Protein AF-A0AAW9ED74-F1 (afdb_monomer_lite)

Secondary structure (DSSP, 8-state):
--HHHHHHHHHHHS-S------TT--BTTBSHHHHHHHT-TT-----PPP-S-HHHH------S-PPPTTSTTHHHHHHHHHHHHHHHTTS------SSHHHHHHHHHHHHHH-SS----TTSS-HHHHHHHHHHHSS--

Sequence (140 aa):
HSDADKFRELIKSHKSSWIFTSATLSVDEKMSYYTDRLGLENATTLILNSPFDYQHQTLLCVPRYLPPLNQPYTAKRLAAMLAPVILKNQGRCFFLCTSHAMMRGLAEEFKASLPLPVLMQGEMGKSQLLKKFVSSGNAL

Structure (mmCIF, N/CA/C/O backbone):
data_AF-A0AAW9ED74-F1
#
_entry.id   AF-A0AAW9ED74-F1
#
loop_
_atom_site.group_PDB
_atom_site.id
_atom_site.type_symbol
_atom_site.label_atom_id
_atom_site.label_alt_id
_atom_site.label_comp_id
_atom_site.labe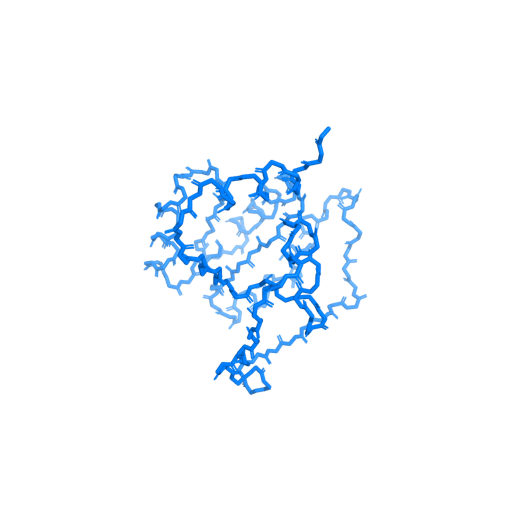l_asym_id
_atom_site.label_entity_id
_atom_site.label_seq_id
_atom_site.pdbx_PDB_ins_code
_atom_site.Cartn_x
_atom_site.Cartn_y
_atom_site.Cartn_z
_atom_site.occupancy
_atom_site.B_iso_or_equiv
_atom_site.auth_seq_id
_atom_site.auth_comp_id
_atom_site.auth_asym_id
_atom_site.auth_atom_id
_atom_site.pdbx_PDB_model_num
ATOM 1 N N . HIS A 1 1 ? -7.738 21.246 27.431 1.00 53.66 1 HIS A N 1
ATOM 2 C CA . HIS A 1 1 ? -8.938 20.447 27.117 1.00 53.66 1 HIS A CA 1
ATOM 3 C C . HIS A 1 1 ? -8.576 19.418 26.073 1.00 53.66 1 HIS A C 1
ATOM 5 O O . HIS A 1 1 ? -8.040 19.809 25.040 1.00 53.66 1 HIS A O 1
ATOM 11 N N . SER A 1 2 ? -8.764 18.137 26.387 1.00 69.50 2 SER A N 1
ATOM 12 C CA . SER A 1 2 ? -8.438 17.045 25.469 1.00 69.50 2 SER A CA 1
ATOM 13 C C . SER A 1 2 ? -9.451 16.996 24.319 1.00 69.50 2 SER A C 1
ATOM 15 O O . SER A 1 2 ? -10.567 17.506 24.447 1.00 69.50 2 SER A O 1
ATOM 17 N N . ASP A 1 3 ? -9.083 16.393 23.188 1.00 72.62 3 ASP A N 1
ATOM 18 C CA . ASP A 1 3 ? -10.015 16.192 22.068 1.00 72.62 3 ASP A CA 1
ATOM 19 C C . ASP A 1 3 ? -11.229 15.332 22.476 1.00 72.62 3 ASP A C 1
ATOM 21 O O . ASP A 1 3 ? -12.333 15.539 21.968 1.00 72.62 3 ASP A O 1
ATOM 25 N N . ALA A 1 4 ? -11.054 14.440 23.457 1.00 78.88 4 ALA A N 1
ATOM 26 C CA . ALA A 1 4 ? -12.117 13.616 24.025 1.00 78.88 4 ALA A CA 1
ATOM 27 C C . ALA A 1 4 ? -13.189 14.449 24.753 1.00 78.88 4 ALA A C 1
ATOM 29 O O . ALA A 1 4 ? -14.378 14.157 24.634 1.00 78.88 4 ALA A O 1
ATOM 30 N N . ASP A 1 5 ? -12.798 15.511 25.466 1.00 80.38 5 ASP A N 1
ATOM 31 C CA . ASP A 1 5 ? -13.740 16.358 26.214 1.00 80.38 5 ASP A CA 1
ATOM 32 C C . ASP A 1 5 ? -14.675 17.116 25.264 1.00 80.38 5 ASP A C 1
ATOM 34 O O . ASP A 1 5 ? -15.896 17.095 25.425 1.00 80.38 5 ASP A O 1
ATOM 38 N N . LYS A 1 6 ? -14.104 17.715 24.211 1.00 82.38 6 LYS A N 1
ATOM 39 C CA . LYS A 1 6 ? -14.861 18.453 23.187 1.00 82.38 6 LYS A CA 1
ATOM 40 C C . LYS A 1 6 ? -15.844 17.547 22.454 1.00 82.38 6 LYS A C 1
ATOM 42 O O . LYS A 1 6 ? -16.985 17.928 22.199 1.00 82.38 6 LYS A O 1
ATOM 47 N N . PHE A 1 7 ? -15.404 16.339 22.107 1.00 83.38 7 PHE A N 1
ATOM 48 C CA . PHE A 1 7 ? -16.248 15.387 21.396 1.00 83.38 7 PHE A CA 1
ATOM 49 C C . PHE A 1 7 ? -17.394 14.875 22.273 1.00 83.38 7 PHE A C 1
ATOM 51 O O . PHE A 1 7 ? -18.537 14.777 21.824 1.00 83.38 7 PHE A O 1
ATOM 58 N N . ARG A 1 8 ? -17.115 14.635 23.557 1.00 82.31 8 ARG A N 1
ATOM 59 C CA . ARG A 1 8 ? -18.116 14.254 24.554 1.00 82.31 8 ARG A CA 1
ATOM 60 C C . ARG A 1 8 ? -19.192 15.327 24.724 1.00 82.31 8 ARG A C 1
ATOM 62 O O . ARG A 1 8 ? -20.373 14.991 24.790 1.00 82.31 8 ARG A O 1
ATOM 69 N N . GLU A 1 9 ? -18.817 16.603 24.775 1.00 84.50 9 GLU A N 1
ATOM 70 C CA . GLU A 1 9 ? -19.770 17.723 24.818 1.00 84.50 9 GLU A CA 1
ATOM 71 C C . GLU A 1 9 ? -20.629 17.799 23.548 1.00 84.50 9 GLU A C 1
ATOM 73 O O . GLU A 1 9 ? -21.845 18.008 23.618 1.00 84.50 9 GLU A O 1
ATOM 78 N N . LEU A 1 10 ? -20.028 17.558 22.383 1.00 84.31 10 LEU A N 1
ATOM 79 C CA . LEU A 1 10 ? -20.734 17.557 21.105 1.00 84.31 10 LEU A CA 1
ATOM 80 C C . LEU A 1 10 ? -21.773 16.426 21.010 1.00 84.31 10 LEU A C 1
ATOM 82 O O . LEU A 1 10 ? -22.909 16.672 20.604 1.00 84.31 10 LEU A O 1
ATOM 86 N N . ILE A 1 11 ? -21.427 15.215 21.455 1.00 84.69 11 ILE A N 1
ATOM 87 C CA . ILE A 1 11 ? -22.381 14.099 21.541 1.00 84.69 11 ILE A CA 1
ATOM 88 C C . ILE A 1 11 ? -23.492 14.406 22.550 1.00 84.69 11 ILE A C 1
ATOM 90 O O . ILE A 1 11 ? -24.658 14.160 22.259 1.00 84.69 11 ILE A O 1
ATOM 94 N N . LYS A 1 12 ? -23.160 14.969 23.721 1.00 82.06 12 LYS A N 1
ATOM 95 C CA . LYS A 1 12 ? -24.150 15.297 24.764 1.00 82.06 12 LYS A CA 1
ATOM 96 C C . LYS A 1 12 ? -25.132 16.393 24.343 1.00 82.06 12 LYS A C 1
ATOM 98 O O . LYS A 1 12 ? -26.291 16.354 24.746 1.00 82.06 12 LYS A O 1
ATOM 103 N N . SER A 1 13 ? -24.675 17.371 23.563 1.00 86.75 13 SER A N 1
ATOM 104 C CA . SER A 1 13 ? -25.493 18.507 23.108 1.00 86.75 13 SER A CA 1
ATOM 105 C C . SER A 1 13 ? -26.506 18.142 22.018 1.00 86.75 13 SER A C 1
ATOM 107 O O . SER A 1 13 ? -27.472 18.877 21.825 1.00 86.75 13 SER A O 1
ATOM 109 N N . HIS A 1 14 ? -26.342 16.998 21.347 1.00 83.38 14 HIS A N 1
ATOM 110 C CA . HIS A 1 14 ? -27.245 16.538 20.294 1.00 83.38 14 HIS A CA 1
ATOM 111 C C . HIS A 1 14 ? -27.954 15.251 20.718 1.00 83.38 14 HIS A C 1
ATOM 113 O O . HIS A 1 14 ? -27.330 14.204 20.877 1.00 83.38 14 HIS A O 1
ATOM 119 N N . LYS A 1 15 ? -29.287 15.296 20.844 1.00 79.88 15 LYS A N 1
ATOM 120 C CA . LYS A 1 15 ? -30.113 14.101 21.085 1.00 79.88 15 LYS A CA 1
ATOM 121 C C . LYS A 1 15 ? -30.247 13.255 19.811 1.00 79.88 15 LYS A C 1
ATOM 123 O O . LYS A 1 15 ? -31.316 13.197 19.210 1.00 79.88 15 LYS A O 1
ATOM 128 N N . SER A 1 16 ? -29.161 12.597 19.426 1.00 86.69 16 SER A N 1
ATOM 129 C CA . SER A 1 16 ? -29.077 11.734 18.247 1.00 86.69 16 SER A CA 1
ATOM 130 C C . SER A 1 16 ? -28.373 10.421 18.577 1.00 86.69 16 SER A C 1
ATOM 132 O O . SER A 1 16 ? -27.592 10.336 19.523 1.00 86.69 16 SER A O 1
ATOM 134 N N . SER A 1 17 ? -28.632 9.394 17.768 1.00 87.69 17 SER A N 1
ATOM 135 C CA . SER A 1 17 ? -27.814 8.178 17.765 1.00 87.69 17 SER A CA 1
ATOM 136 C C . SER A 1 17 ? -26.573 8.393 16.901 1.00 87.69 17 SER A C 1
ATOM 138 O O . SER A 1 17 ? -26.675 8.950 15.809 1.00 87.69 17 SER A O 1
ATOM 140 N N . TRP A 1 18 ? -25.416 7.935 17.375 1.00 87.75 18 TRP A N 1
ATOM 141 C CA . TRP A 1 18 ? -24.136 8.063 16.679 1.00 87.75 18 TRP A CA 1
ATOM 142 C C . TRP A 1 18 ? -23.625 6.674 16.304 1.00 87.75 18 TRP A C 1
ATOM 144 O O . TRP A 1 18 ? -23.413 5.838 17.180 1.00 87.75 18 TRP A O 1
ATOM 154 N N . ILE A 1 19 ? -23.439 6.427 15.007 1.00 89.56 19 ILE A N 1
ATOM 155 C CA . ILE A 1 19 ? -22.924 5.155 14.490 1.00 89.56 19 ILE A CA 1
ATOM 156 C C . ILE A 1 19 ? -21.581 5.426 13.821 1.00 89.56 19 ILE A C 1
ATOM 158 O O . ILE A 1 19 ? -21.502 6.175 12.848 1.00 89.56 19 ILE A O 1
ATOM 162 N N . PHE A 1 20 ? -20.533 4.790 14.339 1.00 87.62 20 PHE A N 1
ATOM 163 C CA . PHE A 1 20 ? -19.189 4.844 13.777 1.00 87.62 20 PHE A CA 1
ATOM 164 C C . PHE A 1 20 ? -18.891 3.514 13.099 1.00 87.62 20 PHE A C 1
ATOM 166 O O . PHE A 1 20 ? -18.986 2.458 13.719 1.00 87.62 20 PHE A O 1
ATOM 173 N N . THR A 1 21 ? -18.536 3.564 11.819 1.00 88.75 21 THR A N 1
ATOM 174 C CA . THR A 1 21 ? -18.190 2.377 11.040 1.00 88.75 21 THR A CA 1
ATOM 175 C C . THR A 1 21 ? -16.946 2.650 10.213 1.00 88.75 21 THR A C 1
ATOM 177 O O . THR A 1 21 ? -16.815 3.698 9.580 1.00 88.75 21 THR A O 1
ATOM 180 N N . SER A 1 22 ? -15.990 1.730 10.267 1.00 86.38 22 SER A N 1
ATOM 181 C CA . SER A 1 22 ? -14.812 1.711 9.407 1.00 86.38 22 SER A CA 1
ATOM 182 C C . SER A 1 22 ? -14.149 0.337 9.501 1.00 86.38 22 SER A C 1
ATOM 184 O O . SER A 1 22 ? -14.257 -0.351 10.516 1.00 86.38 22 SER A O 1
ATOM 186 N N . ALA A 1 23 ? -13.451 -0.052 8.435 1.00 80.94 23 ALA A N 1
ATOM 187 C CA . ALA A 1 23 ? -12.747 -1.327 8.340 1.00 80.94 23 ALA A CA 1
ATOM 188 C C . ALA A 1 23 ? -11.507 -1.423 9.252 1.00 80.94 23 ALA A C 1
ATOM 190 O O . ALA A 1 23 ? -10.946 -2.502 9.397 1.00 80.94 23 ALA A O 1
ATOM 191 N N . THR A 1 24 ? -11.056 -0.311 9.847 1.00 80.12 24 THR A N 1
ATOM 192 C CA . THR A 1 24 ? -9.799 -0.246 10.617 1.00 80.12 24 THR A CA 1
ATOM 193 C C . THR A 1 24 ? -9.967 0.411 11.990 1.00 80.12 24 THR A C 1
ATOM 195 O O . THR A 1 24 ? -9.025 1.020 12.494 1.00 80.12 24 THR A O 1
ATOM 198 N N . LEU A 1 25 ? -11.170 0.371 12.578 1.00 79.62 25 LEU A N 1
ATOM 199 C CA . LEU A 1 25 ? -11.398 0.926 13.923 1.00 79.62 25 LEU A CA 1
ATOM 200 C C . LEU A 1 25 ? -10.770 0.065 15.022 1.00 79.62 25 LEU A C 1
ATOM 202 O O . LEU A 1 25 ? -10.287 0.602 16.016 1.00 79.62 25 LEU A O 1
ATOM 206 N N . SER A 1 26 ? -10.773 -1.256 14.840 1.00 81.06 26 SER A N 1
ATOM 207 C CA . SER A 1 26 ? -10.205 -2.192 15.804 1.00 81.06 26 SER A CA 1
ATOM 208 C C . SER A 1 26 ? -8.694 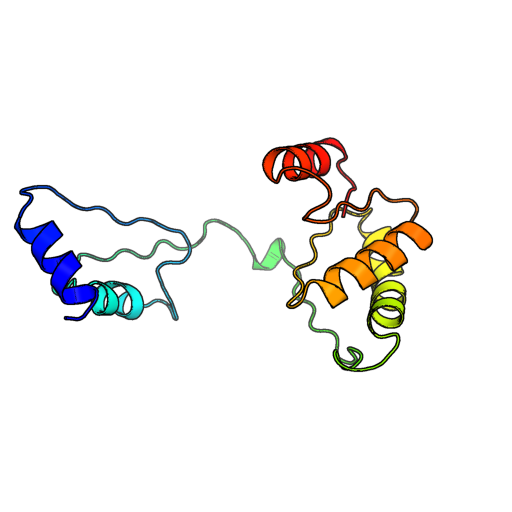-2.306 15.639 1.00 81.06 26 SER A C 1
ATOM 210 O O . SER A 1 26 ? -8.194 -2.473 14.525 1.00 81.06 26 SER A O 1
ATOM 212 N N . VAL A 1 27 ? -7.982 -2.316 16.761 1.00 77.56 27 VAL A N 1
ATOM 213 C CA . VAL A 1 27 ? -6.560 -2.668 16.850 1.00 77.56 27 VAL A CA 1
ATOM 214 C C . VAL A 1 27 ? -6.461 -3.864 17.784 1.00 77.56 27 VAL A C 1
ATOM 216 O O . VAL A 1 27 ? -7.034 -3.809 18.867 1.00 77.56 27 VAL A O 1
ATOM 219 N N . ASP A 1 28 ? -5.760 -4.929 17.385 1.00 78.19 28 ASP A N 1
ATOM 220 C CA . ASP A 1 28 ? -5.625 -6.144 18.214 1.00 78.19 28 ASP A CA 1
ATOM 221 C C . ASP A 1 28 ? -6.993 -6.686 18.684 1.00 78.19 28 ASP A C 1
ATOM 223 O O . ASP A 1 28 ? -7.203 -6.958 19.863 1.00 78.19 28 ASP A O 1
ATOM 227 N N . GLU A 1 29 ? -7.971 -6.716 17.765 1.00 77.31 29 GLU A N 1
ATOM 228 C CA . GLU A 1 29 ? -9.361 -7.135 18.031 1.00 77.31 29 GLU A CA 1
ATOM 229 C C . GLU A 1 29 ? -10.066 -6.337 19.147 1.00 77.31 29 GLU A C 1
ATOM 231 O O . GLU A 1 29 ? -11.076 -6.762 19.705 1.00 77.31 29 GLU A O 1
ATOM 236 N N . LYS A 1 30 ? -9.567 -5.136 19.461 1.00 83.62 30 LYS A N 1
ATOM 237 C CA . LYS A 1 30 ? -10.115 -4.254 20.495 1.00 83.62 30 LYS A CA 1
ATOM 238 C C . LYS A 1 30 ? -10.501 -2.908 19.904 1.00 83.62 30 LYS A C 1
ATOM 240 O O . LYS A 1 30 ? -9.766 -2.305 19.124 1.00 83.62 30 LYS A O 1
ATOM 245 N N . MET A 1 31 ? -11.655 -2.405 20.333 1.00 86.88 31 MET A N 1
ATOM 246 C CA . MET A 1 31 ? -12.143 -1.061 19.995 1.00 86.88 31 MET A CA 1
ATOM 247 C C . MET A 1 31 ? -11.749 -0.001 21.036 1.00 86.88 31 MET A C 1
ATOM 249 O O . MET A 1 31 ? -11.998 1.182 20.808 1.00 86.88 31 MET A O 1
ATOM 253 N N . SER A 1 32 ? -11.108 -0.401 22.145 1.00 84.12 32 SER A N 1
ATOM 254 C CA . SER A 1 32 ? -10.758 0.493 23.261 1.00 84.12 32 SER A CA 1
ATOM 255 C C . SER A 1 32 ? -9.901 1.677 22.819 1.00 84.12 32 SER A C 1
ATOM 257 O O . SER A 1 32 ? -10.185 2.814 23.173 1.00 84.12 32 SER A O 1
ATOM 2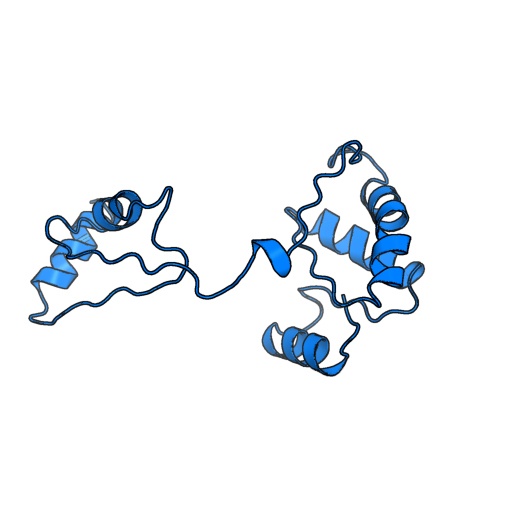59 N N . TYR A 1 33 ? -8.922 1.446 21.938 1.00 84.06 33 TYR A N 1
ATOM 260 C CA . TYR A 1 33 ? -8.077 2.520 21.407 1.00 84.06 33 TYR A CA 1
ATOM 261 C C . TYR A 1 33 ? -8.892 3.651 20.753 1.00 84.06 33 TYR A C 1
ATOM 263 O O . TYR A 1 33 ? -8.555 4.828 20.884 1.00 84.06 33 TYR A O 1
ATOM 271 N N . TYR A 1 34 ? -9.974 3.301 20.054 1.00 85.19 34 TYR A N 1
ATOM 272 C CA . TYR A 1 34 ? -10.855 4.269 19.412 1.00 85.19 34 TYR A CA 1
ATOM 273 C C . TYR A 1 34 ? -11.820 4.920 20.411 1.00 85.19 34 TYR A C 1
ATOM 275 O O . TYR A 1 34 ? -11.953 6.145 20.423 1.00 85.19 34 TYR A O 1
ATOM 283 N N . THR A 1 35 ? -12.472 4.122 21.263 1.00 87.62 35 THR A N 1
ATOM 284 C CA . THR A 1 35 ? -13.462 4.624 22.227 1.00 87.62 35 THR A CA 1
ATOM 285 C C . THR A 1 35 ? -12.832 5.534 23.271 1.00 87.62 35 THR A C 1
ATOM 287 O O . THR A 1 35 ? -13.378 6.600 23.543 1.00 87.62 35 THR A O 1
ATOM 290 N N . ASP A 1 36 ? -11.655 5.184 23.788 1.00 86.44 36 ASP A N 1
ATOM 291 C CA . ASP A 1 36 ? -10.970 5.945 24.837 1.00 86.44 36 ASP A CA 1
ATOM 292 C C . ASP A 1 36 ? -10.521 7.308 24.307 1.00 86.44 36 ASP A C 1
ATOM 294 O O . ASP A 1 36 ? -10.717 8.342 24.946 1.00 86.44 36 ASP A O 1
ATOM 298 N N . ARG A 1 37 ? -9.997 7.332 23.076 1.00 84.62 37 ARG A N 1
ATOM 299 C CA . ARG A 1 37 ? -9.546 8.561 22.415 1.00 84.62 37 ARG A CA 1
ATOM 300 C C . ARG A 1 37 ? -10.691 9.535 22.124 1.00 84.62 37 ARG A C 1
ATOM 302 O O . ARG A 1 37 ? -10.462 10.741 22.091 1.00 84.62 37 ARG A O 1
ATOM 309 N N . LEU A 1 38 ? -11.904 9.023 21.924 1.00 84.69 38 LEU A N 1
ATOM 310 C CA . LEU A 1 38 ? -13.115 9.826 21.740 1.00 84.69 38 LEU A CA 1
ATOM 311 C C . LEU A 1 38 ? -13.902 10.055 23.041 1.00 84.69 38 LEU A C 1
ATOM 313 O O . LEU A 1 38 ? -14.903 10.768 23.023 1.00 84.69 38 LEU A O 1
ATOM 317 N N . GLY A 1 39 ? -13.475 9.475 24.167 1.00 84.25 39 GLY A N 1
ATOM 318 C CA . GLY A 1 39 ? -14.189 9.568 25.442 1.00 84.25 39 GLY A CA 1
ATOM 319 C C . GLY A 1 39 ? -15.550 8.859 25.447 1.00 84.25 39 GLY A C 1
ATOM 320 O O . GLY A 1 39 ? -16.467 9.300 26.141 1.00 84.25 39 GLY A O 1
ATOM 321 N N . LEU A 1 40 ? -15.700 7.794 24.655 1.00 85.88 40 LEU A N 1
ATOM 322 C CA . LEU A 1 40 ? -16.927 7.012 24.505 1.00 85.88 40 LEU A CA 1
ATOM 323 C C . LEU A 1 40 ? -16.992 5.881 25.542 1.00 85.88 40 LEU A C 1
ATOM 325 O O . LEU A 1 40 ? -16.701 4.729 25.243 1.00 85.88 40 LEU A O 1
ATOM 329 N N . GLU A 1 41 ? -17.404 6.207 26.763 1.00 80.31 41 GLU A N 1
ATOM 330 C CA . GLU A 1 41 ? -17.378 5.265 27.898 1.00 80.31 41 GLU A CA 1
ATOM 331 C C . GLU A 1 41 ? -18.425 4.137 27.811 1.00 80.31 41 GLU A C 1
ATOM 333 O O . GLU A 1 41 ? -18.204 3.059 28.347 1.00 80.31 41 GLU A O 1
ATOM 338 N N . ASN A 1 42 ? -19.548 4.355 27.115 1.00 80.75 42 ASN A N 1
ATOM 339 C CA . ASN A 1 42 ? -20.669 3.402 27.026 1.00 80.75 42 ASN A CA 1
ATOM 340 C C . ASN A 1 42 ? -21.003 3.002 25.577 1.00 80.75 42 ASN A C 1
ATOM 342 O O . ASN A 1 42 ? -22.160 2.735 25.247 1.00 80.75 42 ASN A O 1
ATOM 346 N N . ALA A 1 43 ? -20.019 3.022 24.675 1.00 86.25 43 ALA A N 1
ATOM 347 C CA . ALA A 1 43 ? -20.253 2.624 23.291 1.00 86.25 43 ALA A CA 1
ATOM 348 C C . ALA A 1 43 ? -20.511 1.114 23.185 1.00 86.25 43 ALA A C 1
ATOM 350 O O . ALA A 1 43 ? -19.722 0.299 23.657 1.00 86.25 43 ALA A O 1
ATOM 351 N N . THR A 1 44 ? -21.589 0.734 22.498 1.00 89.00 44 THR A N 1
ATOM 352 C CA . THR A 1 44 ? -21.743 -0.642 22.013 1.00 89.00 44 THR A CA 1
ATOM 353 C C . THR A 1 44 ? -20.772 -0.855 20.857 1.00 89.00 44 THR A C 1
ATOM 355 O O . THR A 1 44 ? -20.748 -0.061 19.915 1.00 89.00 44 THR A O 1
ATOM 358 N N . THR A 1 45 ? -19.960 -1.906 20.927 1.00 90.31 45 THR A N 1
ATOM 359 C CA . THR A 1 45 ? -18.943 -2.211 19.917 1.00 90.31 45 THR A CA 1
ATOM 360 C C . THR A 1 45 ? -19.274 -3.517 19.205 1.00 90.31 45 THR A C 1
ATOM 362 O O . THR A 1 45 ? -19.831 -4.442 19.792 1.00 90.31 45 THR A O 1
ATOM 365 N N . LEU A 1 46 ? -18.954 -3.578 17.914 1.00 89.81 46 LEU A N 1
ATOM 366 C CA . LEU A 1 46 ? -19.112 -4.771 17.090 1.00 89.81 46 LEU A CA 1
ATOM 367 C C . LEU A 1 46 ? -17.917 -4.863 16.145 1.00 89.81 46 LEU A C 1
ATOM 369 O O . LEU A 1 46 ? -17.635 -3.919 15.407 1.00 89.81 46 LEU A O 1
ATOM 373 N N . ILE A 1 47 ? -17.225 -5.999 16.173 1.00 87.50 47 ILE A N 1
ATOM 374 C CA . ILE A 1 47 ? -16.165 -6.333 15.223 1.00 87.50 47 ILE A CA 1
ATOM 375 C C . ILE A 1 47 ? -16.725 -7.402 14.297 1.00 87.50 47 ILE A C 1
ATOM 377 O O . ILE A 1 47 ? -17.159 -8.461 14.744 1.00 87.50 47 ILE A O 1
ATOM 381 N N . LEU A 1 48 ? -16.746 -7.094 13.006 1.00 85.12 48 LEU A N 1
ATOM 382 C CA . LEU A 1 48 ? -17.135 -8.036 11.968 1.00 85.12 48 LEU A CA 1
ATOM 383 C C . LEU A 1 48 ? -15.869 -8.580 11.319 1.00 85.12 48 LEU A C 1
ATOM 385 O O . LEU A 1 48 ? -15.006 -7.810 10.895 1.00 85.12 48 LEU A O 1
ATOM 389 N N . ASN A 1 49 ? -15.773 -9.904 11.231 1.00 81.31 49 ASN A N 1
ATOM 390 C CA . ASN A 1 49 ? -14.667 -10.550 10.538 1.00 81.31 49 ASN A CA 1
ATOM 391 C C . ASN A 1 49 ? -14.713 -10.234 9.041 1.00 81.31 49 ASN A C 1
ATOM 393 O O . ASN A 1 49 ? -15.784 -10.067 8.451 1.00 81.31 49 ASN A O 1
ATOM 397 N N . SER A 1 50 ? -13.533 -10.171 8.426 1.00 80.88 50 SER A N 1
ATOM 398 C CA . SER A 1 50 ? -13.420 -9.979 6.985 1.00 80.88 50 SER A CA 1
ATOM 399 C C . SER A 1 50 ? -14.065 -11.154 6.237 1.00 80.88 50 SER A C 1
ATOM 401 O O . SER A 1 50 ? -13.787 -12.304 6.579 1.00 80.88 50 SER A O 1
ATOM 403 N N . PRO A 1 51 ? -14.883 -10.904 5.199 1.00 84.38 51 PRO A N 1
ATOM 404 C CA . PRO A 1 51 ? -15.447 -11.967 4.368 1.00 84.38 51 PRO A CA 1
ATOM 405 C C . PRO A 1 51 ? -14.425 -12.555 3.376 1.00 84.38 51 PRO A C 1
ATOM 407 O O . PRO A 1 51 ? -14.771 -13.452 2.611 1.00 84.38 51 PRO A O 1
ATOM 410 N N . PHE A 1 52 ? -13.195 -12.027 3.328 1.00 83.94 52 PHE A N 1
ATOM 411 C CA . PHE A 1 52 ? -12.177 -12.424 2.357 1.00 83.94 52 PHE A CA 1
ATOM 412 C C . PHE A 1 52 ? -11.342 -13.616 2.838 1.00 83.94 52 PHE A C 1
ATOM 414 O O . PHE A 1 52 ? -10.847 -13.640 3.964 1.00 83.94 52 PHE A O 1
ATOM 421 N N . ASP A 1 53 ? -11.113 -14.571 1.935 1.00 84.75 53 ASP A N 1
ATOM 422 C CA . ASP A 1 53 ? -10.244 -15.725 2.167 1.00 84.75 53 ASP A CA 1
ATOM 423 C C . ASP A 1 53 ? -8.776 -15.367 1.894 1.00 84.75 53 ASP A C 1
ATOM 425 O O . ASP A 1 53 ? -8.210 -15.672 0.843 1.00 84.75 53 ASP A O 1
ATOM 429 N N . TYR A 1 54 ? -8.146 -14.683 2.848 1.00 82.44 54 TYR A N 1
ATOM 430 C CA . TYR A 1 54 ? -6.741 -14.289 2.722 1.00 82.44 54 TYR A CA 1
ATOM 431 C C . TYR A 1 54 ? -5.782 -15.480 2.656 1.00 82.44 54 TYR A C 1
ATOM 433 O O . TYR A 1 54 ? -4.702 -15.343 2.086 1.00 82.44 54 TYR A O 1
ATOM 441 N N . GLN A 1 55 ? -6.155 -16.632 3.221 1.00 82.94 55 GLN A N 1
ATOM 442 C CA . GLN A 1 55 ? -5.294 -17.812 3.253 1.00 82.94 55 GLN A CA 1
ATOM 443 C C . GLN A 1 55 ? -5.069 -18.377 1.847 1.00 82.94 55 GLN A C 1
ATOM 445 O O . GLN A 1 55 ? -3.957 -18.801 1.535 1.00 82.94 55 GLN A O 1
ATOM 450 N N . HIS A 1 56 ? -6.096 -18.348 0.994 1.00 87.62 56 HIS A N 1
ATOM 451 C CA . HIS A 1 56 ? -5.997 -18.851 -0.378 1.00 87.62 56 HIS A CA 1
ATOM 452 C C . HIS A 1 56 ? -5.837 -17.747 -1.434 1.00 87.62 56 HIS A C 1
ATOM 454 O O . HIS A 1 56 ? -5.395 -18.039 -2.544 1.00 87.62 56 HIS A O 1
ATOM 460 N N . GLN A 1 57 ? -6.177 -16.490 -1.120 1.00 86.44 57 GLN A N 1
ATOM 461 C CA . GLN A 1 57 ? -6.172 -15.381 -2.090 1.00 86.44 57 GLN A CA 1
ATOM 462 C C . GLN A 1 57 ? -5.004 -14.396 -1.922 1.00 86.44 57 GLN A C 1
ATOM 464 O O . GLN A 1 57 ? -4.874 -13.472 -2.725 1.00 86.44 57 GLN A O 1
ATOM 469 N N . THR A 1 58 ? -4.132 -14.590 -0.926 1.00 86.44 58 THR A N 1
ATOM 470 C CA . THR A 1 58 ? -2.997 -13.694 -0.666 1.00 86.44 58 THR A CA 1
ATOM 471 C C . THR A 1 58 ? -1.709 -14.471 -0.437 1.00 86.44 58 THR A C 1
ATOM 473 O O . THR A 1 58 ? -1.690 -15.516 0.204 1.00 86.44 58 THR A O 1
ATOM 476 N N . LEU A 1 59 ? -0.594 -13.912 -0.909 1.00 85.50 59 LEU A N 1
ATOM 477 C CA . LEU A 1 59 ? 0.746 -14.387 -0.583 1.00 85.50 59 LEU A CA 1
ATOM 478 C C . LEU A 1 59 ? 1.529 -13.252 0.082 1.00 85.50 59 LEU A C 1
ATOM 480 O O . LEU A 1 59 ? 1.705 -12.185 -0.505 1.00 85.50 59 LEU A O 1
ATOM 484 N N . LEU A 1 60 ? 1.997 -13.479 1.312 1.00 87.19 60 LEU A N 1
ATOM 485 C CA . LEU A 1 60 ? 2.845 -12.535 2.038 1.00 87.19 60 LEU A CA 1
ATOM 486 C C . LEU A 1 60 ? 4.314 -12.901 1.826 1.00 87.19 60 LEU A C 1
ATOM 488 O O . LEU A 1 60 ? 4.754 -13.987 2.196 1.00 87.19 60 LEU A O 1
ATOM 492 N N . CYS A 1 61 ? 5.085 -11.975 1.261 1.00 82.00 61 CYS A N 1
ATOM 493 C CA . CYS A 1 61 ? 6.519 -12.144 1.071 1.00 82.00 61 CYS A CA 1
ATOM 494 C C . CYS A 1 61 ? 7.282 -11.073 1.853 1.00 82.00 61 CYS A C 1
ATOM 496 O O . CYS A 1 61 ? 7.091 -9.879 1.625 1.00 82.00 61 CYS A O 1
ATOM 498 N N . VAL A 1 62 ? 8.170 -11.510 2.749 1.00 84.50 62 VAL A N 1
ATOM 499 C CA . VAL A 1 62 ? 9.112 -10.638 3.459 1.00 84.50 62 VAL A CA 1
ATOM 500 C C . VAL A 1 62 ? 10.516 -10.922 2.918 1.00 84.50 62 VAL A C 1
ATOM 502 O O . VAL A 1 62 ? 11.124 -11.933 3.284 1.00 84.50 62 VAL A O 1
ATOM 505 N N . PRO A 1 63 ? 11.039 -10.088 2.002 1.00 78.81 63 PRO A N 1
ATOM 506 C CA . PRO A 1 63 ? 12.353 -10.312 1.412 1.00 78.81 63 PRO A CA 1
ATOM 507 C C . PRO A 1 63 ? 13.454 -10.233 2.478 1.00 78.81 63 PRO A C 1
ATOM 509 O O . PRO A 1 63 ? 13.547 -9.261 3.224 1.00 78.81 63 PRO A O 1
ATOM 512 N N . ARG A 1 64 ? 14.325 -11.251 2.525 1.00 76.38 64 ARG A N 1
ATOM 513 C CA . ARG A 1 64 ? 15.415 -11.351 3.519 1.00 76.38 64 ARG A CA 1
ATOM 514 C C . ARG A 1 64 ? 16.540 -10.333 3.314 1.00 76.38 64 ARG A C 1
ATOM 516 O O . ARG A 1 64 ? 17.267 -10.041 4.255 1.00 76.38 64 ARG A O 1
ATOM 523 N N . TYR A 1 65 ? 16.692 -9.810 2.099 1.00 77.50 65 TYR A N 1
ATOM 524 C CA . TYR A 1 65 ? 17.810 -8.947 1.717 1.00 77.50 65 TYR A CA 1
ATOM 525 C C . TYR A 1 65 ? 17.305 -7.690 1.012 1.00 77.50 65 TYR A C 1
ATOM 527 O O . TYR A 1 65 ? 17.488 -7.537 -0.192 1.00 77.50 65 TYR A O 1
ATOM 535 N N . LEU A 1 66 ? 16.651 -6.786 1.744 1.00 76.88 66 LEU A N 1
ATOM 536 C CA . LEU A 1 66 ? 16.382 -5.446 1.221 1.00 76.88 66 LEU A CA 1
ATOM 537 C C . LEU A 1 66 ? 17.623 -4.560 1.391 1.00 76.88 66 LEU A C 1
ATOM 539 O O . LEU A 1 66 ? 18.248 -4.587 2.454 1.00 76.88 66 LEU A O 1
ATOM 543 N N . PRO A 1 67 ? 17.997 -3.763 0.375 1.00 74.81 67 PRO A N 1
ATOM 544 C CA . PRO A 1 67 ? 19.023 -2.751 0.549 1.00 74.81 67 PRO A CA 1
ATOM 545 C C . PRO A 1 67 ? 18.583 -1.737 1.623 1.00 74.81 67 PRO A C 1
ATOM 547 O O . PRO A 1 67 ? 17.402 -1.387 1.694 1.00 74.81 67 PRO A O 1
ATOM 550 N N . PRO A 1 68 ? 19.515 -1.245 2.454 1.00 76.50 68 PRO A N 1
ATOM 551 C CA . PRO A 1 68 ? 19.214 -0.216 3.443 1.00 76.50 68 PRO A CA 1
ATOM 552 C C . PRO A 1 68 ? 18.678 1.052 2.764 1.00 76.50 68 PRO A C 1
ATOM 554 O O . PRO A 1 68 ? 19.260 1.543 1.801 1.00 76.50 68 PRO A O 1
ATOM 557 N N . LEU A 1 69 ? 17.574 1.599 3.285 1.00 72.00 69 LEU A N 1
ATOM 558 C CA . LEU A 1 69 ? 16.796 2.679 2.651 1.00 72.00 69 LEU A CA 1
ATOM 559 C C . LEU A 1 69 ? 17.503 4.047 2.591 1.00 72.00 69 LEU A C 1
ATOM 561 O O . LEU A 1 69 ? 16.990 4.971 1.963 1.00 72.00 69 LEU A O 1
ATOM 565 N N . ASN A 1 70 ? 18.665 4.186 3.229 1.00 71.19 70 ASN A N 1
ATOM 566 C CA . ASN A 1 70 ? 19.418 5.434 3.375 1.00 71.19 70 ASN A CA 1
ATOM 567 C C . ASN A 1 70 ? 20.752 5.453 2.606 1.00 71.19 70 ASN A C 1
ATOM 569 O O . ASN A 1 70 ? 21.579 6.329 2.853 1.00 71.19 70 ASN A O 1
ATOM 573 N N . GLN A 1 71 ? 20.982 4.510 1.688 1.00 78.56 71 GLN A N 1
ATOM 574 C CA . GLN A 1 71 ? 22.198 4.487 0.872 1.00 78.56 71 GLN A CA 1
ATOM 575 C C . GLN A 1 71 ? 21.987 5.093 -0.526 1.00 78.56 71 GLN A C 1
ATOM 577 O O . GLN A 1 71 ? 20.878 5.019 -1.077 1.00 78.56 71 GLN A O 1
ATOM 582 N N . PRO A 1 72 ? 23.048 5.643 -1.150 1.00 76.19 72 PRO A N 1
ATOM 583 C CA . PRO A 1 72 ? 23.027 5.986 -2.567 1.00 76.19 72 PRO A CA 1
ATOM 584 C C . PRO A 1 72 ? 22.566 4.796 -3.420 1.00 76.19 72 PRO A C 1
ATOM 586 O O . PRO A 1 72 ? 22.869 3.643 -3.116 1.00 76.19 72 PRO A O 1
ATOM 589 N N . TYR A 1 73 ? 21.833 5.074 -4.500 1.00 84.94 73 TYR A N 1
ATOM 590 C CA . TYR A 1 73 ? 21.356 4.069 -5.466 1.00 84.94 73 TYR A CA 1
ATOM 591 C C . TYR A 1 73 ? 20.376 3.017 -4.922 1.00 84.94 73 TYR A C 1
ATOM 593 O O . TYR A 1 73 ? 20.108 2.021 -5.598 1.00 84.94 73 TYR A O 1
ATOM 601 N N . THR A 1 74 ? 19.794 3.222 -3.738 1.00 89.31 74 THR A N 1
ATOM 602 C CA . THR A 1 74 ? 18.834 2.262 -3.170 1.00 89.31 74 THR A CA 1
ATOM 603 C C . THR A 1 74 ? 17.628 2.029 -4.081 1.00 89.31 74 THR A C 1
ATOM 605 O O . THR A 1 74 ? 17.262 0.879 -4.313 1.00 89.31 74 THR A O 1
ATOM 608 N N . ALA A 1 75 ? 17.064 3.095 -4.661 1.00 91.50 75 ALA A N 1
ATOM 609 C CA . ALA A 1 75 ? 15.947 2.989 -5.599 1.00 91.50 75 ALA A CA 1
ATOM 610 C C . ALA A 1 75 ? 16.295 2.105 -6.807 1.00 91.50 75 ALA A C 1
ATOM 612 O O . ALA A 1 75 ? 15.553 1.181 -7.115 1.00 91.50 75 ALA A O 1
ATOM 613 N N . LYS A 1 76 ? 17.472 2.303 -7.411 1.00 92.81 76 LYS A N 1
ATOM 614 C CA . LYS A 1 76 ? 17.965 1.487 -8.529 1.00 92.81 76 LYS A CA 1
ATOM 615 C C . LYS A 1 76 ? 18.080 0.006 -8.171 1.00 92.81 76 LYS A C 1
ATOM 617 O O . LYS A 1 76 ? 17.637 -0.857 -8.923 1.00 92.81 76 LYS A O 1
ATOM 622 N N . ARG A 1 77 ? 18.657 -0.304 -7.004 1.00 91.81 77 ARG A N 1
ATOM 623 C CA . ARG A 1 77 ? 18.816 -1.692 -6.531 1.00 91.81 77 ARG A CA 1
ATOM 624 C C . ARG A 1 77 ? 17.465 -2.356 -6.257 1.00 91.81 77 ARG A C 1
ATOM 626 O O . ARG A 1 77 ? 17.277 -3.511 -6.629 1.00 91.81 77 ARG A O 1
ATOM 633 N N . LEU A 1 78 ? 16.536 -1.631 -5.632 1.00 91.50 78 LEU A N 1
ATOM 634 C CA . LEU A 1 78 ? 15.169 -2.103 -5.396 1.00 91.50 78 LEU A CA 1
ATOM 635 C C . LEU A 1 78 ? 14.417 -2.318 -6.709 1.00 91.50 78 LEU A C 1
ATOM 637 O O . LEU A 1 78 ? 13.814 -3.370 -6.891 1.00 91.50 78 LEU A O 1
ATOM 641 N N . ALA A 1 79 ? 14.490 -1.363 -7.636 1.00 93.69 79 ALA A N 1
ATOM 642 C CA . ALA A 1 79 ? 13.822 -1.461 -8.924 1.00 93.69 79 ALA A CA 1
ATOM 643 C C . ALA A 1 79 ? 14.312 -2.679 -9.719 1.00 93.69 79 ALA A C 1
ATOM 645 O O . ALA A 1 79 ? 13.497 -3.469 -10.185 1.00 93.69 79 ALA A O 1
ATOM 646 N N . ALA A 1 80 ? 15.630 -2.901 -9.773 1.00 93.44 80 ALA A N 1
ATOM 647 C CA . ALA A 1 80 ? 16.217 -4.075 -10.419 1.00 93.44 80 ALA A CA 1
ATOM 648 C C . ALA A 1 80 ? 15.771 -5.399 -9.771 1.00 93.44 80 ALA A C 1
ATOM 650 O O . ALA A 1 80 ? 15.505 -6.372 -10.473 1.00 93.44 80 ALA A O 1
ATOM 651 N N . MET A 1 81 ? 15.660 -5.440 -8.440 1.00 91.75 81 MET A N 1
ATOM 652 C CA . MET A 1 81 ? 15.183 -6.619 -7.709 1.00 91.75 81 MET A CA 1
ATOM 653 C C . MET A 1 81 ? 13.696 -6.903 -7.961 1.00 91.75 81 MET A C 1
ATOM 655 O O . MET A 1 81 ? 13.296 -8.062 -8.053 1.00 91.75 81 MET A O 1
ATOM 659 N N . LEU A 1 82 ? 12.875 -5.857 -8.052 1.00 92.56 82 LEU A N 1
ATOM 660 C CA . LEU A 1 82 ? 11.423 -5.972 -8.187 1.00 92.56 82 LEU A CA 1
ATOM 661 C C . LEU A 1 82 ? 10.978 -6.166 -9.640 1.00 92.56 82 LEU A C 1
ATOM 663 O O . LEU A 1 82 ? 9.946 -6.793 -9.868 1.00 92.56 82 LEU A O 1
ATOM 667 N N . ALA A 1 83 ? 11.751 -5.688 -10.619 1.00 95.06 83 ALA A N 1
ATOM 668 C CA . ALA A 1 83 ? 11.408 -5.748 -12.038 1.00 95.06 83 ALA A CA 1
ATOM 669 C C . ALA A 1 83 ? 10.976 -7.151 -12.520 1.00 95.06 83 ALA A C 1
ATOM 671 O O . ALA A 1 83 ? 9.909 -7.247 -13.129 1.00 95.06 83 ALA A O 1
ATOM 672 N N . PRO A 1 84 ? 11.685 -8.258 -12.205 1.00 94.31 84 PRO A N 1
ATOM 673 C CA . PRO A 1 84 ? 11.254 -9.595 -12.619 1.00 94.31 84 PRO A CA 1
ATOM 674 C C . PRO A 1 84 ? 9.890 -9.996 -12.043 1.00 94.31 84 PRO A C 1
ATOM 676 O O . PRO A 1 84 ? 9.096 -10.648 -12.721 1.00 94.31 84 PRO A O 1
ATOM 679 N N . VAL A 1 85 ? 9.603 -9.596 -10.800 1.00 92.94 85 VAL A N 1
ATOM 680 C CA . VAL A 1 85 ? 8.332 -9.893 -10.125 1.00 92.94 85 VAL A CA 1
ATOM 681 C C . VAL A 1 85 ? 7.202 -9.084 -10.754 1.00 92.94 85 VAL A C 1
ATOM 683 O O . VAL A 1 85 ? 6.160 -9.649 -11.077 1.00 92.94 85 VAL A O 1
ATOM 686 N N . ILE A 1 86 ? 7.429 -7.790 -10.995 1.00 95.81 86 ILE A N 1
ATOM 687 C CA . ILE A 1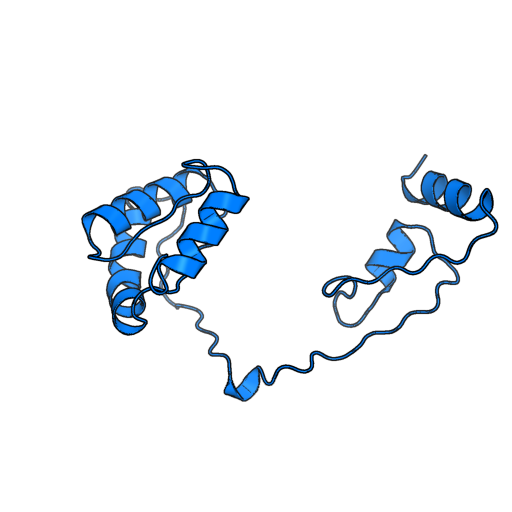 86 ? 6.459 -6.894 -11.637 1.00 95.81 86 ILE A CA 1
ATOM 688 C C . ILE A 1 86 ? 6.118 -7.400 -13.043 1.00 95.81 86 ILE A C 1
ATOM 690 O O . ILE A 1 86 ? 4.945 -7.486 -13.401 1.00 95.81 86 ILE A O 1
ATOM 694 N N . LEU A 1 87 ? 7.126 -7.787 -13.831 1.00 96.25 87 LEU A N 1
ATOM 695 C CA . LEU A 1 87 ? 6.927 -8.322 -15.180 1.00 96.25 87 LEU A CA 1
ATOM 696 C C . LEU A 1 87 ? 6.150 -9.640 -15.162 1.00 96.25 87 LEU A C 1
ATOM 698 O O . LEU A 1 87 ? 5.209 -9.804 -15.936 1.00 96.25 87 LEU A O 1
ATOM 702 N N . LYS A 1 88 ? 6.490 -10.558 -14.249 1.00 94.88 88 LYS A N 1
ATOM 703 C CA . LYS A 1 88 ? 5.768 -11.828 -14.091 1.00 94.88 88 LYS A CA 1
ATOM 704 C C . LYS A 1 88 ? 4.318 -11.617 -13.641 1.00 94.88 88 LYS A C 1
ATOM 706 O O . LYS A 1 88 ? 3.448 -12.379 -14.051 1.00 94.88 88 LYS A O 1
ATOM 711 N N . ASN A 1 89 ? 4.058 -10.575 -12.851 1.00 94.00 89 ASN A N 1
ATOM 712 C CA . ASN A 1 89 ? 2.715 -10.160 -12.440 1.00 94.00 89 ASN A CA 1
ATOM 713 C C . ASN A 1 89 ? 1.979 -9.313 -13.497 1.00 94.00 89 ASN A C 1
ATOM 715 O O . ASN A 1 89 ? 0.828 -8.939 -13.288 1.00 94.00 89 ASN A O 1
ATOM 719 N N . GLN A 1 90 ? 2.627 -9.010 -14.630 1.00 96.00 90 GLN A N 1
ATOM 720 C CA . GLN A 1 90 ? 2.095 -8.149 -15.690 1.00 96.00 90 GLN A CA 1
ATOM 721 C C . GLN A 1 90 ? 1.702 -6.750 -15.178 1.00 96.00 90 GLN A C 1
ATOM 723 O O . GLN A 1 90 ? 0.653 -6.212 -15.534 1.00 96.00 90 GLN A O 1
ATOM 728 N N . GLY A 1 91 ? 2.543 -6.164 -14.322 1.00 95.31 91 GLY A N 1
ATOM 729 C CA . GLY A 1 91 ? 2.248 -4.904 -13.644 1.00 95.31 91 GLY A CA 1
ATOM 730 C C . GLY A 1 91 ? 1.261 -5.109 -12.503 1.00 95.31 91 GLY A C 1
ATOM 731 O O . GLY A 1 91 ? 1.447 -6.020 -11.699 1.00 95.31 91 GLY A O 1
ATOM 732 N N . ARG A 1 92 ? 0.222 -4.267 -12.410 1.00 95.06 92 ARG A N 1
ATOM 733 C CA . ARG A 1 92 ? -0.821 -4.336 -11.358 1.00 95.06 92 ARG A CA 1
ATOM 734 C C . ARG A 1 92 ? -0.233 -4.272 -9.952 1.00 95.06 92 ARG A C 1
ATOM 736 O O . ARG A 1 92 ? -0.682 -4.956 -9.034 1.00 95.06 92 ARG A O 1
ATOM 743 N N . CYS A 1 93 ? 0.814 -3.474 -9.807 1.00 94.31 93 CYS A N 1
ATOM 744 C CA . CYS A 1 93 ? 1.502 -3.289 -8.543 1.00 94.31 93 CYS A CA 1
ATOM 745 C C . CYS A 1 93 ? 1.104 -1.947 -7.939 1.00 94.31 93 CYS A C 1
ATOM 747 O O . CYS A 1 93 ? 0.727 -1.022 -8.645 1.00 94.31 93 CYS A O 1
ATOM 749 N N . PHE A 1 94 ? 1.192 -1.848 -6.619 1.00 93.81 94 PHE A N 1
ATOM 750 C CA . PHE A 1 94 ? 0.980 -0.600 -5.905 1.00 93.81 94 PHE A CA 1
ATOM 751 C C . PHE A 1 94 ? 2.085 -0.445 -4.864 1.00 93.81 94 PHE A C 1
ATOM 753 O O . PHE A 1 94 ? 2.268 -1.318 -4.014 1.00 93.81 94 PHE A O 1
ATOM 760 N N . PHE A 1 95 ? 2.843 0.647 -4.952 1.00 93.69 95 PHE A N 1
ATOM 761 C CA . PHE A 1 95 ? 4.032 0.870 -4.130 1.00 93.69 95 PHE A CA 1
ATOM 762 C C . PHE A 1 95 ? 3.788 1.956 -3.082 1.00 93.69 95 PHE A C 1
ATOM 764 O O . PHE A 1 95 ? 3.619 3.131 -3.406 1.00 93.69 95 PHE A O 1
ATOM 771 N N . LEU A 1 96 ? 3.836 1.573 -1.806 1.00 93.19 96 LEU A N 1
ATOM 772 C CA . LEU A 1 96 ? 3.775 2.500 -0.677 1.00 93.19 96 LEU A CA 1
ATOM 773 C C . LEU A 1 96 ? 5.189 2.868 -0.225 1.00 93.19 96 LEU A C 1
ATOM 775 O O . LEU A 1 96 ? 5.925 2.035 0.298 1.00 93.19 96 LEU A O 1
ATOM 779 N N . CYS A 1 97 ? 5.566 4.129 -0.425 1.00 90.75 97 CYS A N 1
ATOM 780 C CA . CYS A 1 97 ? 6.864 4.662 -0.017 1.00 90.75 97 CYS A CA 1
ATOM 781 C C . CYS A 1 97 ? 6.723 5.539 1.232 1.00 90.75 97 CYS A C 1
ATOM 783 O O . CYS A 1 97 ? 5.789 6.328 1.340 1.00 90.75 97 CYS A O 1
ATOM 785 N N . THR A 1 98 ? 7.700 5.476 2.138 1.00 87.38 98 THR A N 1
ATOM 786 C CA . THR A 1 98 ? 7.762 6.338 3.334 1.00 87.38 98 THR A CA 1
ATOM 787 C C . THR A 1 98 ? 8.336 7.731 3.054 1.00 87.38 98 THR A C 1
ATOM 789 O O . THR A 1 98 ? 8.318 8.589 3.931 1.00 87.38 98 THR A O 1
ATOM 792 N N . SER A 1 99 ? 8.848 7.986 1.841 1.00 89.75 99 SER A N 1
ATOM 793 C CA . SER A 1 99 ? 9.341 9.303 1.427 1.00 89.75 99 SER A CA 1
ATOM 794 C C . SER A 1 99 ? 9.085 9.595 -0.054 1.00 89.75 99 SER A C 1
ATOM 796 O O . SER A 1 99 ? 9.144 8.707 -0.910 1.00 89.75 99 SER A O 1
ATOM 798 N N . HIS A 1 100 ? 8.878 10.876 -0.377 1.00 91.69 100 HIS A N 1
ATOM 799 C CA . HIS A 1 100 ? 8.747 11.346 -1.762 1.00 91.69 100 HIS A CA 1
ATOM 800 C C . HIS A 1 100 ? 10.030 11.161 -2.581 1.00 91.69 100 HIS A C 1
ATOM 802 O O . HIS A 1 100 ? 9.966 11.004 -3.799 1.00 91.69 100 HIS A O 1
ATOM 808 N N . ALA A 1 101 ? 11.199 11.195 -1.936 1.00 91.06 101 ALA A N 1
ATOM 809 C CA . ALA A 1 101 ? 12.472 10.936 -2.602 1.00 91.06 101 ALA A CA 1
ATOM 810 C C . ALA A 1 101 ? 12.545 9.487 -3.111 1.00 91.06 101 ALA A C 1
ATOM 812 O O . ALA A 1 101 ? 12.872 9.277 -4.276 1.00 91.06 101 ALA A O 1
ATOM 813 N N . MET A 1 102 ? 12.162 8.509 -2.279 1.00 92.19 102 MET A N 1
ATOM 814 C CA . MET A 1 102 ? 12.120 7.099 -2.678 1.00 92.19 102 MET A CA 1
ATOM 815 C C . MET A 1 102 ? 11.079 6.852 -3.773 1.00 92.19 102 MET A C 1
ATOM 817 O O . MET A 1 102 ? 11.388 6.200 -4.764 1.00 92.19 102 MET A O 1
ATOM 821 N N . MET A 1 103 ? 9.878 7.424 -3.628 1.00 94.62 103 MET A N 1
ATOM 822 C CA . MET A 1 103 ? 8.811 7.306 -4.628 1.00 94.62 103 MET A CA 1
ATOM 823 C C . MET A 1 103 ? 9.269 7.796 -6.007 1.00 94.62 103 MET A C 1
ATOM 825 O O . MET A 1 103 ? 9.114 7.079 -6.990 1.00 94.62 103 MET A O 1
ATOM 829 N N . ARG A 1 104 ? 9.883 8.987 -6.073 1.00 94.69 104 ARG A N 1
ATOM 830 C CA . ARG A 1 104 ? 10.422 9.537 -7.326 1.00 94.69 104 ARG A CA 1
ATOM 831 C C . ARG A 1 104 ? 11.540 8.671 -7.892 1.00 94.69 104 ARG A C 1
ATOM 833 O O . ARG A 1 104 ? 11.511 8.352 -9.071 1.00 94.69 104 ARG A O 1
ATOM 840 N N . GLY A 1 105 ? 12.491 8.258 -7.053 1.00 94.81 105 GLY A N 1
ATOM 841 C CA . GLY A 1 105 ? 13.597 7.407 -7.487 1.00 94.81 105 GLY A CA 1
ATOM 842 C C . GLY A 1 105 ? 13.120 6.086 -8.092 1.00 94.81 105 GLY A C 1
ATOM 843 O O . GLY A 1 105 ? 13.587 5.702 -9.155 1.00 94.81 105 GLY A O 1
ATOM 844 N N . LEU A 1 106 ? 12.165 5.407 -7.449 1.00 95.50 106 LEU A N 1
ATOM 845 C CA . LEU A 1 106 ? 11.593 4.166 -7.976 1.00 95.50 106 LEU A CA 1
ATOM 846 C C . LEU A 1 106 ? 10.809 4.399 -9.268 1.00 95.50 106 LEU A C 1
ATOM 848 O O . LEU A 1 106 ? 10.970 3.631 -10.210 1.00 95.50 106 LEU A O 1
ATOM 852 N N . ALA A 1 107 ? 9.991 5.454 -9.329 1.00 96.62 107 ALA A N 1
ATOM 853 C CA . ALA A 1 107 ? 9.215 5.770 -10.523 1.00 96.62 107 ALA A CA 1
ATOM 854 C C . ALA A 1 107 ? 10.119 5.992 -11.745 1.00 96.62 107 ALA A C 1
ATOM 856 O O . ALA A 1 107 ? 9.845 5.436 -12.804 1.00 96.62 107 ALA A O 1
ATOM 857 N N . GLU A 1 108 ? 11.212 6.744 -11.596 1.00 96.44 108 GLU A N 1
ATOM 858 C CA . GLU A 1 108 ? 12.164 6.977 -12.688 1.00 96.44 108 GLU A CA 1
ATOM 859 C C . GLU A 1 108 ? 12.865 5.686 -13.132 1.00 96.44 108 GLU A C 1
ATOM 861 O O . GLU A 1 108 ? 12.910 5.389 -14.325 1.00 96.44 108 GLU A O 1
ATOM 866 N N . GLU A 1 109 ? 13.336 4.863 -12.191 1.00 97.00 109 GLU A N 1
ATOM 867 C CA . GLU A 1 109 ? 13.975 3.582 -12.519 1.00 97.00 109 GLU A CA 1
ATOM 868 C C . GLU A 1 109 ? 12.996 2.617 -13.207 1.00 97.00 109 GLU A C 1
ATOM 870 O O . GLU A 1 109 ? 13.358 1.948 -14.176 1.00 97.00 109 GLU A O 1
ATOM 875 N N . PHE A 1 110 ? 11.736 2.563 -12.766 1.00 97.31 110 PHE A N 1
ATOM 876 C CA . PHE A 1 110 ? 10.712 1.739 -13.407 1.00 97.31 110 PHE A CA 1
ATOM 877 C C . PHE A 1 110 ? 10.348 2.242 -14.801 1.00 97.31 110 PHE A C 1
ATOM 879 O O . PHE A 1 110 ? 10.287 1.433 -15.720 1.00 97.31 110 PHE A O 1
ATOM 886 N N . LYS A 1 111 ? 10.165 3.554 -14.995 1.00 96.75 111 LYS A N 1
ATOM 887 C CA . LYS A 1 111 ? 9.894 4.134 -16.323 1.00 96.75 111 LYS A CA 1
ATOM 888 C C . LYS A 1 111 ? 11.031 3.853 -17.304 1.00 96.75 111 LYS A C 1
ATOM 890 O O . LYS A 1 111 ? 10.776 3.646 -18.486 1.00 96.75 111 LYS A O 1
ATOM 895 N N . ALA A 1 112 ? 12.271 3.844 -16.817 1.00 96.62 112 ALA A N 1
ATOM 896 C CA . ALA A 1 112 ? 13.447 3.575 -17.633 1.00 96.62 112 ALA A CA 1
ATOM 897 C C . ALA A 1 112 ? 13.633 2.086 -17.972 1.00 96.62 112 ALA A C 1
ATOM 899 O O . ALA A 1 112 ? 14.238 1.772 -18.995 1.00 96.62 112 ALA A O 1
ATOM 900 N N . SER A 1 113 ? 13.159 1.170 -17.119 1.00 94.88 113 SER A N 1
ATOM 901 C CA . SER A 1 113 ? 13.482 -0.263 -17.217 1.00 94.88 113 SER A CA 1
ATOM 902 C C . SER A 1 113 ? 12.304 -1.181 -17.551 1.00 94.88 113 SER A C 1
ATOM 904 O O . SER A 1 113 ? 12.533 -2.311 -17.982 1.00 94.88 113 SER A O 1
ATOM 906 N N . LEU A 1 114 ? 11.058 -0.736 -17.370 1.00 96.62 114 LEU A N 1
ATOM 907 C CA . LEU A 1 114 ? 9.866 -1.553 -17.581 1.00 96.62 114 LEU A CA 1
ATOM 908 C C . LEU A 1 114 ? 9.066 -1.077 -18.801 1.00 96.62 114 LEU A C 1
ATOM 910 O O . LEU A 1 114 ? 8.819 0.117 -18.950 1.00 96.62 114 LEU A O 1
ATOM 914 N N . PRO A 1 115 ? 8.539 -1.998 -19.626 1.00 96.19 115 PRO A N 1
ATOM 915 C CA . PRO A 1 115 ? 7.625 -1.681 -20.721 1.00 96.19 115 PRO A CA 1
ATOM 916 C C . PRO A 1 115 ? 6.176 -1.470 -20.228 1.00 96.19 115 PRO A C 1
ATOM 918 O O . PRO A 1 115 ? 5.226 -1.749 -20.957 1.00 96.19 115 PRO A O 1
ATOM 921 N N .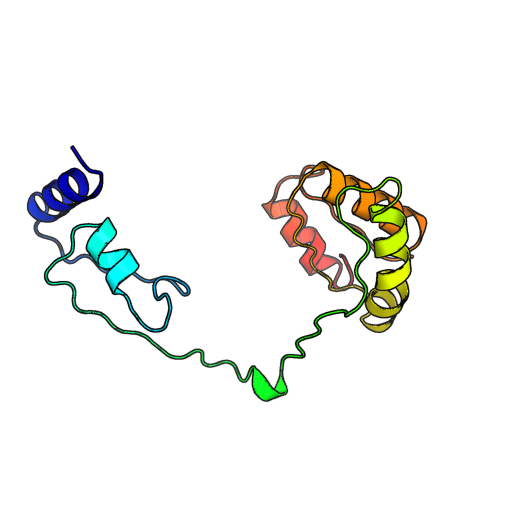 LEU A 1 116 ? 5.986 -1.047 -18.973 1.00 97.19 116 LEU A N 1
ATOM 922 C CA . LEU A 1 116 ? 4.682 -0.938 -18.310 1.00 97.19 116 LEU A CA 1
ATOM 923 C C . LEU A 1 116 ? 4.375 0.521 -17.941 1.00 97.19 116 LEU A C 1
ATOM 925 O O . LEU A 1 116 ? 5.301 1.276 -17.639 1.00 97.19 116 LEU A O 1
ATOM 929 N N . PRO A 1 117 ? 3.095 0.941 -17.914 1.00 96.75 117 PRO A N 1
ATOM 930 C CA . PRO A 1 117 ? 2.741 2.288 -17.483 1.00 96.75 117 PRO A CA 1
ATOM 931 C C . PRO A 1 117 ? 3.047 2.489 -15.995 1.00 96.75 117 PRO A C 1
ATOM 933 O O . PRO A 1 117 ? 2.460 1.817 -15.153 1.00 96.75 117 PRO A O 1
ATOM 936 N N . VAL A 1 118 ? 3.910 3.451 -15.674 1.00 97.56 118 VAL A N 1
ATOM 937 C CA . VAL A 1 118 ? 4.211 3.850 -14.291 1.00 97.56 118 VAL A CA 1
ATOM 938 C C . VAL A 1 118 ? 3.467 5.144 -13.975 1.00 97.56 118 VAL A C 1
ATOM 940 O O . VAL A 1 118 ? 3.606 6.129 -14.705 1.00 97.56 118 VAL A O 1
ATOM 943 N N . LEU A 1 119 ? 2.673 5.148 -12.907 1.00 97.00 119 LEU A N 1
ATOM 944 C CA . LEU A 1 119 ? 1.870 6.282 -12.458 1.00 97.00 119 LEU A CA 1
ATOM 945 C C . LEU A 1 119 ? 2.350 6.750 -11.086 1.00 97.00 119 LEU A C 1
ATOM 947 O O . LEU A 1 119 ? 2.252 6.026 -10.100 1.00 97.00 119 LEU A O 1
ATOM 951 N N . MET A 1 120 ? 2.815 7.995 -10.993 1.00 96.56 120 MET A N 1
ATOM 952 C CA . MET A 1 120 ? 3.321 8.532 -9.732 1.00 96.56 120 MET A CA 1
ATOM 953 C C . MET A 1 120 ? 2.373 9.575 -9.133 1.00 96.56 120 MET A C 1
ATOM 955 O O . MET A 1 120 ? 1.891 10.492 -9.804 1.00 96.56 120 MET A O 1
ATOM 959 N N . GLN A 1 121 ? 2.133 9.476 -7.822 1.00 93.44 121 GLN A N 1
ATOM 960 C CA . GLN A 1 121 ? 1.401 10.505 -7.089 1.00 93.44 121 GLN A CA 1
ATOM 961 C C . GLN A 1 121 ? 2.091 11.872 -7.242 1.00 93.44 121 GLN A C 1
ATOM 963 O O . GLN A 1 121 ? 3.295 12.002 -7.030 1.00 93.44 121 GLN A O 1
ATOM 968 N N . GLY A 1 122 ? 1.305 12.901 -7.569 1.00 91.69 122 GLY A N 1
ATOM 969 C CA . GLY A 1 122 ? 1.788 14.265 -7.805 1.00 91.69 122 GLY A CA 1
ATOM 970 C C . GLY A 1 122 ? 1.906 14.645 -9.283 1.00 91.69 122 GLY A C 1
ATOM 971 O O . GLY A 1 122 ? 1.945 15.832 -9.579 1.00 91.69 122 GLY A O 1
ATOM 972 N N . GLU A 1 123 ? 1.885 13.681 -10.212 1.00 91.38 123 GLU A N 1
ATOM 973 C CA . GLU A 1 123 ? 1.890 13.969 -11.660 1.00 91.38 123 GLU A CA 1
ATOM 974 C C . GLU A 1 123 ? 0.512 14.387 -12.192 1.00 91.38 123 GLU A C 1
ATOM 976 O O . GLU A 1 123 ? 0.405 15.066 -13.209 1.00 91.38 123 GLU A O 1
ATOM 981 N N . MET A 1 124 ? -0.558 13.969 -11.516 1.00 93.56 124 MET A N 1
ATOM 982 C CA . MET A 1 124 ? -1.937 14.309 -11.860 1.00 93.56 124 MET A CA 1
ATOM 983 C C . MET A 1 124 ? -2.834 14.287 -10.619 1.00 93.56 124 MET A C 1
ATOM 985 O O . MET A 1 124 ? -2.434 13.822 -9.546 1.00 93.56 124 MET A O 1
ATOM 989 N N . GLY A 1 125 ? -4.072 14.767 -10.763 1.00 95.31 125 GLY A N 1
ATOM 990 C CA . GLY A 1 125 ? -5.062 14.713 -9.689 1.00 95.31 125 GLY A CA 1
ATOM 991 C C . GLY A 1 125 ? -5.347 13.272 -9.246 1.00 95.31 125 GLY A C 1
ATOM 992 O O . GLY A 1 125 ? -5.449 12.369 -10.076 1.00 95.31 125 GLY A O 1
ATOM 993 N N . LYS A 1 126 ? -5.525 13.051 -7.936 1.00 92.88 126 LYS A N 1
ATOM 994 C CA . LYS A 1 126 ? -5.715 11.714 -7.332 1.00 92.88 126 LYS A CA 1
ATOM 995 C C . LYS A 1 126 ? -6.792 10.879 -8.039 1.00 92.88 126 LYS A C 1
ATOM 997 O O . LYS A 1 126 ? -6.553 9.720 -8.366 1.00 92.88 126 LYS A O 1
ATOM 1002 N N . SER A 1 127 ? -7.957 11.470 -8.309 1.00 94.94 127 SER A N 1
ATOM 1003 C CA . SER A 1 127 ? -9.068 10.780 -8.982 1.00 94.94 127 SER A CA 1
ATOM 1004 C C . SER A 1 127 ? -8.719 10.369 -10.413 1.00 94.94 127 SER A C 1
ATOM 1006 O O . SER A 1 127 ? -9.096 9.289 -10.858 1.00 94.94 127 SER A O 1
ATOM 1008 N N . GLN A 1 128 ? -7.965 11.206 -11.130 1.00 95.62 128 GLN A N 1
ATOM 1009 C CA . GLN A 1 128 ? -7.513 10.911 -12.487 1.00 95.62 128 GLN A CA 1
ATOM 1010 C C . GLN A 1 128 ? -6.455 9.803 -12.493 1.00 95.62 128 GLN A C 1
ATOM 1012 O O . GLN A 1 128 ? -6.532 8.906 -13.328 1.00 95.62 128 GLN A O 1
ATOM 1017 N N . LEU A 1 129 ? -5.521 9.829 -11.537 1.00 95.25 129 LEU A N 1
ATOM 1018 C CA . LEU A 1 129 ? -4.497 8.797 -11.379 1.00 95.25 129 LEU A CA 1
ATOM 1019 C C . LEU A 1 129 ? -5.123 7.424 -11.128 1.00 95.25 129 LEU A C 1
ATOM 1021 O O . LEU A 1 129 ? -4.791 6.466 -11.820 1.00 95.25 129 LEU A O 1
ATOM 1025 N N . LEU A 1 130 ? -6.088 7.349 -10.207 1.00 94.06 130 LEU A N 1
ATOM 1026 C CA . LEU A 1 130 ? -6.825 6.114 -9.929 1.00 94.06 130 LEU A CA 1
ATOM 1027 C C . LEU A 1 130 ? -7.604 5.627 -11.151 1.00 94.06 130 LEU A C 1
ATOM 1029 O O . LEU A 1 130 ? -7.535 4.448 -11.493 1.00 94.06 130 LEU A O 1
ATOM 1033 N N . LYS A 1 131 ? -8.304 6.530 -11.850 1.00 95.56 131 LYS A N 1
ATOM 1034 C CA . LYS A 1 131 ? -9.024 6.174 -13.077 1.00 95.56 131 LYS A CA 1
ATOM 1035 C C . LYS A 1 131 ? -8.072 5.606 -14.130 1.00 95.56 131 LYS A C 1
ATOM 1037 O O . LYS A 1 131 ? -8.392 4.590 -14.738 1.00 95.56 131 LYS A O 1
ATOM 1042 N N . LYS A 1 132 ? -6.902 6.229 -14.310 1.00 95.44 132 LYS A N 1
ATOM 1043 C CA . LYS A 1 132 ? -5.880 5.776 -15.256 1.00 95.44 132 LYS A CA 1
ATOM 1044 C C . LYS A 1 132 ? -5.324 4.408 -14.864 1.00 95.44 132 LYS A C 1
ATOM 1046 O O . LYS A 1 132 ? -5.264 3.534 -15.720 1.00 95.44 132 LYS A O 1
ATOM 1051 N N . PHE A 1 133 ? -5.004 4.201 -13.586 1.00 95.62 133 PHE A N 1
ATOM 1052 C CA . PHE A 1 133 ? -4.534 2.915 -13.063 1.00 95.62 133 PHE A CA 1
ATOM 1053 C C . PHE A 1 133 ? -5.518 1.781 -13.376 1.00 95.62 133 PHE A C 1
ATOM 1055 O O . PHE A 1 133 ? -5.131 0.778 -13.973 1.00 95.62 133 PHE A O 1
ATOM 1062 N N . VAL A 1 134 ? -6.804 1.985 -13.064 1.00 94.25 134 VAL A N 1
ATOM 1063 C CA . VAL A 1 134 ? -7.868 1.010 -13.351 1.00 94.25 134 VAL A CA 1
ATOM 1064 C C . VAL A 1 134 ? -8.015 0.779 -14.856 1.00 94.25 134 VAL A C 1
ATOM 1066 O O . VAL A 1 134 ? -8.068 -0.367 -15.289 1.00 94.25 134 VAL A O 1
ATOM 1069 N N . SER A 1 135 ? -8.041 1.844 -15.666 1.00 96.19 135 SER A N 1
ATOM 1070 C CA . SER A 1 135 ? -8.236 1.719 -17.117 1.00 96.19 135 SER A CA 1
ATOM 1071 C C . SER A 1 135 ? -7.062 1.068 -17.849 1.00 96.19 135 SER A C 1
ATOM 1073 O O . SER A 1 135 ? -7.281 0.401 -18.854 1.00 96.19 135 SER A O 1
ATOM 1075 N N . SER A 1 136 ? -5.827 1.248 -17.366 1.00 95.00 136 SER A N 1
ATOM 1076 C CA . S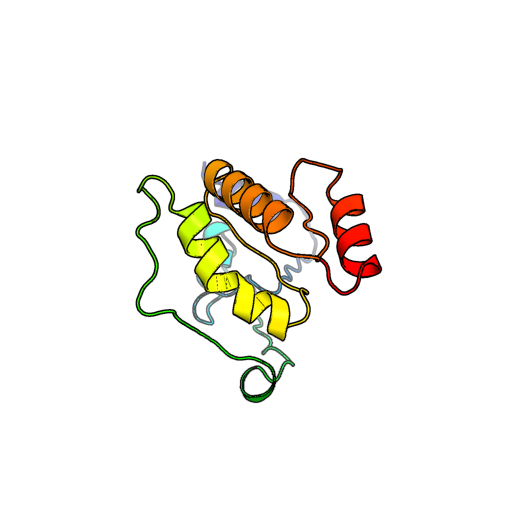ER A 1 136 ? -4.644 0.633 -17.977 1.00 95.00 136 SER A CA 1
ATOM 1077 C C . SER A 1 136 ? -4.612 -0.880 -17.758 1.00 95.00 136 SER A C 1
ATOM 1079 O O . SER A 1 136 ? -4.060 -1.604 -18.578 1.00 95.00 136 SER A O 1
ATOM 1081 N N . GLY A 1 137 ? -5.153 -1.376 -16.638 1.00 94.62 137 GLY A N 1
ATOM 1082 C CA . GLY A 1 137 ? -5.212 -2.807 -16.309 1.00 94.62 137 GLY A CA 1
ATOM 1083 C C . GLY A 1 137 ? -3.861 -3.486 -16.025 1.00 94.62 137 GLY A C 1
ATOM 1084 O O . GLY A 1 137 ? -3.836 -4.620 -15.551 1.00 94.62 137 GLY A O 1
ATOM 1085 N N . ASN A 1 138 ? -2.739 -2.815 -16.291 1.00 96.62 138 ASN A N 1
ATOM 1086 C CA . ASN A 1 138 ? -1.372 -3.300 -16.077 1.00 96.62 138 ASN A CA 1
ATOM 1087 C C . ASN A 1 138 ? -0.422 -2.215 -15.534 1.00 96.62 138 ASN A C 1
ATOM 1089 O O . ASN A 1 138 ? 0.792 -2.409 -15.527 1.00 96.62 138 ASN A O 1
ATOM 1093 N N . ALA A 1 139 ? -0.955 -1.069 -15.105 1.00 96.25 139 ALA A N 1
ATOM 1094 C CA . ALA A 1 139 ? -0.141 0.002 -14.545 1.00 96.25 139 ALA A CA 1
ATOM 1095 C C . ALA A 1 139 ? 0.444 -0.385 -13.178 1.00 96.25 139 ALA A C 1
ATOM 1097 O O . ALA A 1 139 ? -0.052 -1.300 -12.509 1.00 96.25 139 ALA A O 1
ATOM 1098 N N . LEU A 1 140 ? 1.487 0.339 -12.781 1.00 94.81 140 LEU A N 1
ATOM 1099 C CA . LEU A 1 140 ? 2.071 0.331 -11.444 1.00 94.81 140 LEU A CA 1
ATOM 1100 C C . LEU A 1 140 ? 2.225 1.747 -10.884 1.00 94.81 140 LEU A C 1
ATOM 1102 O O . LEU A 1 140 ? 2.270 2.694 -11.704 1.00 94.81 140 LEU A O 1
#

Foldseek 3Di:
DAQLVVLVVVVVVDPDDDDDDDLPCDDPNDNCVVCVSNVNPPDDDDDDDDPDDCVPPHDDDDDPDQDDPPDPCSLVVVLVVCVVVLVVVLAPDDDDDPDPVSQVSNQVNCVVPDPAAEQGPPPDDPVVSVVCSVVRVRYD

Radius of gyration: 21.51 Å; chains: 1; bounding box: 53×39×49 Å

Organism: Klebsiella aerogenes (NCBI:txid548)

pLDDT: mean 88.07, std 7.43, range [53.66, 97.56]